Protein AF-A0A8A1LX92-F1 (afdb_monomer_lite)

pLDDT: mean 89.5, std 10.63, range [48.09, 97.5]

Foldseek 3Di:
DQDPVNLVVLVVVLVVLVVVLVVCVVVVHDSCPCVVVNVVSVVVSVVSVVVVVVVVVVVVVVPDD

Radius of gyration: 16.58 Å; chains: 1; bounding box: 30×16×54 Å

Organism: Ajellomyces capsulatus (NCBI:txid5037)

Sequence (65 aa):
MSNPAQLFLLADHIKLSLLERQRAISLSIEPNSQDGEISRSLESLREGIESLDSRILRLEENDDP

Secondary structure (DSSP, 8-state):
---HHHHHHHHHHHHHHHHHHHHHHHTT---GGGHHHHHHHHHHHHHHHHHHHHHHHHHHHHS--

Structure (mmCIF, N/CA/C/O backbone):
data_AF-A0A8A1LX92-F1
#
_entry.id   AF-A0A8A1LX92-F1
#
loop_
_atom_site.group_PDB
_atom_site.id
_atom_site.type_symbol
_atom_site.label_atom_id
_atom_site.label_alt_id
_atom_site.label_comp_id
_atom_site.label_asym_id
_atom_site.label_entity_id
_atom_site.label_seq_id
_atom_site.pdbx_PDB_ins_code
_atom_site.Cartn_x
_atom_site.Cartn_y
_atom_site.Cartn_z
_atom_site.occupancy
_atom_site.B_iso_or_equiv
_atom_site.auth_seq_id
_atom_site.auth_comp_id
_atom_site.auth_asym_id
_atom_site.auth_atom_id
_atom_site.pdbx_PDB_model_num
ATOM 1 N N . MET A 1 1 ? 10.304 8.833 -8.966 1.00 48.09 1 MET A N 1
ATOM 2 C CA . MET A 1 1 ? 10.684 7.598 -9.683 1.00 48.09 1 MET A CA 1
ATOM 3 C C . MET A 1 1 ? 10.426 6.431 -8.751 1.00 48.09 1 MET A C 1
ATOM 5 O O . MET A 1 1 ? 11.196 6.243 -7.819 1.00 48.09 1 MET A O 1
ATOM 9 N N . SER A 1 2 ? 9.327 5.713 -8.947 1.00 62.38 2 SER A N 1
ATOM 10 C CA . SER A 1 2 ? 9.013 4.479 -8.224 1.00 62.38 2 SER A CA 1
ATOM 11 C C . SER A 1 2 ? 9.901 3.349 -8.760 1.00 62.38 2 SER A C 1
ATOM 13 O O . SER A 1 2 ? 9.756 2.902 -9.895 1.00 62.38 2 SER A O 1
ATOM 15 N N . ASN A 1 3 ? 10.885 2.915 -7.972 1.00 80.38 3 ASN A N 1
ATOM 16 C CA . ASN A 1 3 ? 11.656 1.701 -8.266 1.00 80.38 3 ASN A CA 1
ATOM 17 C C . ASN A 1 3 ? 10.806 0.474 -7.864 1.00 80.38 3 ASN A C 1
ATOM 19 O O . ASN A 1 3 ? 10.184 0.536 -6.803 1.00 80.38 3 ASN A O 1
ATOM 23 N N . PRO A 1 4 ? 10.789 -0.639 -8.628 1.00 87.50 4 PRO A N 1
ATOM 24 C CA . PRO A 1 4 ? 10.087 -1.873 -8.255 1.00 87.50 4 PRO A CA 1
ATOM 25 C C . PRO A 1 4 ? 10.235 -2.294 -6.784 1.00 87.50 4 PRO A C 1
ATOM 27 O O . PRO A 1 4 ? 9.252 -2.675 -6.154 1.00 87.50 4 PRO A O 1
ATOM 30 N N . ALA A 1 5 ? 11.426 -2.146 -6.192 1.00 92.31 5 ALA A N 1
ATOM 31 C CA . ALA A 1 5 ? 11.655 -2.451 -4.776 1.00 92.31 5 ALA A CA 1
ATOM 32 C C . ALA A 1 5 ? 10.760 -1.629 -3.824 1.00 92.31 5 ALA A C 1
ATOM 34 O O . ALA A 1 5 ? 10.278 -2.145 -2.819 1.00 92.31 5 ALA A O 1
ATOM 35 N N . GLN A 1 6 ? 10.498 -0.362 -4.152 1.00 92.06 6 GLN A N 1
ATOM 36 C CA . GLN A 1 6 ? 9.621 0.505 -3.362 1.00 92.06 6 GLN A CA 1
ATOM 37 C C . GLN A 1 6 ? 8.153 0.085 -3.474 1.00 92.06 6 GLN A C 1
ATOM 39 O O . GLN A 1 6 ? 7.428 0.197 -2.491 1.00 92.06 6 GLN A O 1
ATOM 44 N N . LEU A 1 7 ? 7.721 -0.440 -4.628 1.00 94.94 7 LEU A N 1
ATOM 45 C CA . LEU A 1 7 ? 6.357 -0.954 -4.784 1.00 94.94 7 LEU A CA 1
ATOM 46 C C . LEU A 1 7 ? 6.131 -2.221 -3.963 1.00 94.94 7 LEU A C 1
ATOM 48 O O . LEU A 1 7 ? 5.062 -2.371 -3.381 1.00 94.94 7 LEU A O 1
ATOM 52 N N . PHE A 1 8 ? 7.134 -3.097 -3.851 1.00 95.50 8 PHE A N 1
ATOM 53 C CA . PHE A 1 8 ? 7.047 -4.258 -2.961 1.00 95.50 8 PHE A CA 1
ATOM 54 C C . PHE A 1 8 ? 6.921 -3.845 -1.493 1.00 95.50 8 PHE A C 1
ATOM 56 O O . PHE A 1 8 ? 6.042 -4.345 -0.795 1.00 95.50 8 PHE A O 1
ATOM 63 N N . LEU A 1 9 ? 7.735 -2.885 -1.042 1.00 96.56 9 LEU A N 1
ATOM 64 C CA . LEU A 1 9 ? 7.636 -2.351 0.320 1.00 96.56 9 LEU A CA 1
ATOM 65 C C . LEU A 1 9 ? 6.274 -1.695 0.578 1.00 96.56 9 LEU A C 1
ATOM 67 O O . LEU A 1 9 ? 5.680 -1.900 1.634 1.00 96.56 9 LEU A O 1
ATOM 71 N N . LEU A 1 10 ? 5.758 -0.944 -0.397 1.00 96.00 10 LEU A N 1
ATOM 72 C CA . LEU A 1 10 ? 4.438 -0.327 -0.311 1.00 96.00 10 LEU A CA 1
ATOM 73 C C . LEU A 1 10 ? 3.323 -1.380 -0.258 1.00 96.00 10 LEU A C 1
ATOM 75 O O . LEU A 1 10 ? 2.401 -1.257 0.544 1.00 96.00 10 LEU A O 1
ATOM 79 N N . ALA A 1 11 ? 3.423 -2.440 -1.061 1.00 96.50 11 ALA A N 1
ATOM 80 C CA . ALA A 1 11 ? 2.478 -3.549 -1.039 1.00 96.50 11 ALA A CA 1
ATOM 81 C C . ALA A 1 11 ? 2.476 -4.270 0.318 1.00 96.50 11 ALA A C 1
ATOM 83 O O . ALA A 1 11 ? 1.409 -4.617 0.826 1.00 96.50 11 ALA A O 1
ATOM 84 N N . ASP A 1 12 ? 3.643 -4.470 0.929 1.00 97.25 12 ASP A N 1
ATOM 85 C CA . ASP A 1 12 ? 3.735 -5.060 2.265 1.00 97.25 12 ASP A CA 1
ATOM 86 C C . ASP A 1 12 ? 3.176 -4.130 3.345 1.00 97.25 12 ASP A C 1
ATOM 88 O O . ASP A 1 12 ? 2.436 -4.592 4.214 1.00 97.25 12 ASP A O 1
ATOM 92 N N . HIS A 1 13 ? 3.429 -2.822 3.249 1.00 95.75 13 HIS A N 1
ATOM 93 C CA . HIS A 1 13 ? 2.811 -1.834 4.134 1.00 95.75 13 HIS A CA 1
ATOM 94 C C . HIS A 1 13 ? 1.279 -1.885 4.053 1.00 95.75 13 HIS A C 1
ATOM 96 O O . HIS A 1 13 ? 0.614 -2.019 5.077 1.00 95.75 13 HIS A O 1
ATOM 102 N N . ILE A 1 14 ? 0.715 -1.891 2.840 1.00 95.94 14 ILE A N 1
ATOM 103 C CA . ILE A 1 14 ? -0.737 -1.995 2.623 1.00 95.94 14 ILE A CA 1
ATOM 104 C C . ILE A 1 14 ? -1.296 -3.274 3.254 1.00 95.94 14 ILE A C 1
ATOM 106 O O . ILE A 1 14 ? -2.317 -3.220 3.941 1.00 95.94 14 ILE A O 1
ATOM 110 N N . LYS A 1 15 ? -0.634 -4.424 3.066 1.00 96.94 15 LYS A N 1
ATOM 111 C CA . LYS A 1 15 ? -1.063 -5.684 3.698 1.00 96.94 15 LYS A CA 1
ATOM 112 C C . LYS A 1 15 ? -1.096 -5.559 5.220 1.00 96.94 15 LYS A C 1
ATOM 114 O O . LYS A 1 15 ? -2.072 -5.990 5.832 1.00 96.94 15 LYS A O 1
ATOM 119 N N . LEU A 1 16 ? -0.057 -4.982 5.824 1.00 96.19 16 LEU A N 1
ATOM 120 C CA . LEU A 1 16 ? 0.017 -4.799 7.274 1.00 96.19 16 LEU A CA 1
ATOM 121 C C . LEU A 1 16 ? -1.097 -3.873 7.780 1.00 96.19 16 LEU A C 1
ATOM 123 O O . LEU A 1 16 ? -1.830 -4.273 8.683 1.00 96.19 16 LEU A O 1
ATOM 127 N N . SER A 1 17 ? -1.310 -2.715 7.149 1.00 94.56 17 SER A N 1
ATOM 128 C CA . SER A 1 17 ? -2.391 -1.789 7.525 1.00 94.56 17 SER A CA 1
ATOM 129 C C . SER A 1 17 ? -3.778 -2.436 7.409 1.00 94.56 17 SER A C 1
ATOM 131 O O . SER A 1 17 ? -4.631 -2.266 8.281 1.00 94.56 17 SER A O 1
ATOM 133 N N . LEU A 1 18 ? -4.015 -3.246 6.371 1.00 95.38 18 LEU A N 1
ATOM 134 C CA . LEU A 1 18 ? -5.274 -3.985 6.218 1.00 95.38 18 LEU A CA 1
ATOM 135 C C . LEU A 1 18 ? -5.470 -5.040 7.319 1.00 95.38 18 LEU A C 1
ATOM 137 O O . LEU A 1 18 ? -6.586 -5.205 7.819 1.00 95.38 18 LEU A O 1
ATOM 141 N N . LEU A 1 19 ? -4.406 -5.736 7.728 1.00 95.38 19 LEU A N 1
ATOM 142 C CA . LEU A 1 19 ? -4.456 -6.699 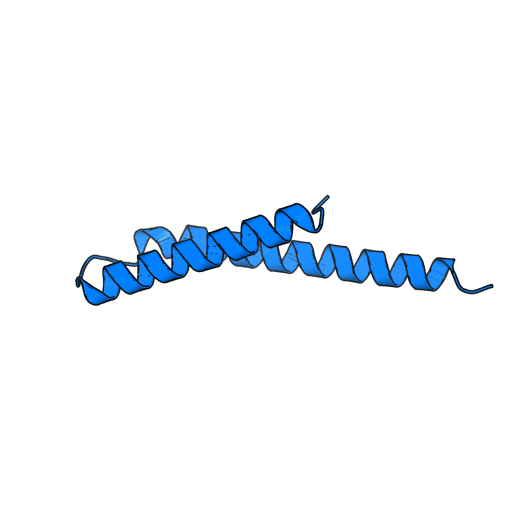8.834 1.00 95.38 19 LEU A CA 1
ATOM 143 C C . LEU A 1 19 ? -4.726 -6.015 10.179 1.00 95.38 19 LEU A C 1
ATOM 145 O O . LEU A 1 19 ? -5.502 -6.531 10.986 1.00 95.38 19 LEU A O 1
ATOM 149 N N . GLU A 1 20 ? -4.122 -4.855 10.424 1.00 93.06 20 GLU A N 1
ATOM 150 C CA . GLU A 1 20 ? -4.371 -4.056 11.627 1.00 93.06 20 GLU A CA 1
ATOM 151 C C . GLU A 1 20 ? -5.808 -3.543 11.676 1.00 93.06 20 GLU A C 1
ATOM 153 O O . GLU A 1 20 ? -6.479 -3.684 12.703 1.00 93.06 20 GLU A O 1
ATOM 158 N N . ARG A 1 21 ? -6.326 -3.053 10.546 1.00 93.06 21 ARG A N 1
ATOM 159 C CA . ARG A 1 21 ? -7.735 -2.674 10.404 1.00 93.06 21 ARG A CA 1
ATOM 160 C C . ARG A 1 21 ? -8.661 -3.850 10.706 1.00 93.06 21 ARG A C 1
ATOM 162 O O . ARG A 1 21 ? -9.605 -3.711 11.484 1.00 93.06 21 ARG A O 1
ATOM 169 N N . GLN A 1 22 ? -8.379 -5.025 10.142 1.00 93.31 22 GLN A N 1
ATOM 170 C CA . GLN A 1 22 ? -9.163 -6.233 10.406 1.00 93.31 22 GLN A CA 1
ATOM 171 C C . GLN A 1 22 ? -9.107 -6.634 11.885 1.00 93.31 22 GLN A C 1
ATOM 173 O O . GLN A 1 22 ? -10.125 -7.034 12.451 1.00 93.31 22 GLN A O 1
ATOM 178 N N . ARG A 1 23 ? -7.945 -6.497 12.535 1.00 94.06 23 ARG A N 1
ATOM 179 C CA . ARG A 1 23 ? -7.801 -6.725 13.978 1.00 94.06 23 ARG A CA 1
ATOM 180 C C . ARG A 1 23 ? -8.656 -5.747 14.786 1.00 94.06 23 ARG A C 1
ATOM 182 O O . ARG A 1 23 ? -9.328 -6.193 15.712 1.00 94.06 23 ARG A O 1
ATOM 189 N N . ALA A 1 24 ? -8.653 -4.456 14.450 1.00 93.00 24 ALA A N 1
ATOM 190 C CA . ALA A 1 24 ? -9.471 -3.451 15.131 1.00 93.00 24 ALA A CA 1
ATOM 191 C C . ALA A 1 24 ? -10.969 -3.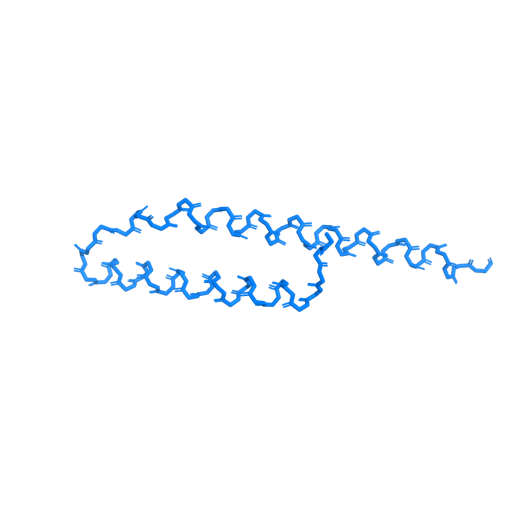780 15.029 1.00 93.00 24 ALA A C 1
ATOM 193 O O . ALA A 1 24 ? -11.656 -3.792 16.050 1.00 93.00 24 ALA A O 1
ATOM 194 N N . ILE A 1 25 ? -11.438 -4.172 13.835 1.00 92.44 25 ILE A N 1
ATOM 195 C CA . ILE A 1 25 ? -12.813 -4.652 13.610 1.00 92.44 25 ILE A CA 1
ATOM 196 C C . ILE A 1 25 ? -13.125 -5.850 14.516 1.00 92.44 25 ILE A C 1
ATOM 198 O O . ILE A 1 25 ? -14.128 -5.837 15.227 1.00 92.44 25 ILE A O 1
ATOM 202 N N . SER A 1 26 ? -12.252 -6.862 14.541 1.00 95.00 26 SER A N 1
ATOM 203 C CA . SER A 1 26 ? -12.439 -8.057 15.379 1.00 95.00 26 SER A CA 1
ATOM 204 C C . SER A 1 26 ? -12.473 -7.746 16.880 1.00 95.00 26 SER A C 1
ATOM 206 O O . SER A 1 26 ? -13.094 -8.483 17.641 1.00 95.00 26 SER A O 1
ATOM 208 N N . LEU A 1 27 ? -11.821 -6.664 17.312 1.00 94.94 27 LEU A N 1
ATOM 209 C CA . LEU A 1 27 ? -11.791 -6.204 18.703 1.00 94.94 27 LEU A CA 1
ATOM 210 C C . LEU A 1 27 ? -12.865 -5.149 19.023 1.00 94.94 27 LEU A C 1
ATOM 212 O O . LEU A 1 27 ? -12.896 -4.657 20.148 1.00 94.94 27 LEU A O 1
ATOM 216 N N . SER A 1 28 ? -13.745 -4.804 18.073 1.00 91.06 28 SER A N 1
ATOM 217 C CA . SER A 1 28 ? -14.734 -3.716 18.210 1.00 91.06 28 SER A CA 1
ATOM 218 C C . SER A 1 28 ? -14.111 -2.358 18.584 1.00 91.06 28 SER A C 1
ATOM 220 O O . SER A 1 28 ? -14.733 -1.543 19.263 1.00 91.06 28 SER A O 1
ATOM 222 N N . ILE A 1 29 ? -12.871 -2.119 18.144 1.00 90.19 29 ILE A N 1
ATOM 223 C CA . ILE A 1 29 ? -12.164 -0.836 18.249 1.00 90.19 29 ILE A CA 1
ATOM 224 C C . ILE A 1 29 ? -12.441 -0.046 16.967 1.00 90.19 29 ILE A C 1
ATOM 226 O O . ILE A 1 29 ? -12.566 -0.644 15.899 1.00 90.19 29 ILE A O 1
ATOM 230 N N . GLU A 1 30 ? -12.526 1.284 17.051 1.00 87.50 30 GLU A N 1
ATOM 231 C CA . GLU A 1 30 ? -12.744 2.145 15.884 1.00 87.50 30 GLU A CA 1
ATOM 232 C C . GLU A 1 30 ? -11.666 1.905 14.800 1.00 87.50 30 GLU A C 1
ATOM 234 O O . GLU A 1 30 ? -10.494 2.222 15.019 1.00 87.50 30 GLU A O 1
ATOM 239 N N . PRO A 1 31 ? -12.029 1.345 13.628 1.00 80.06 31 PRO A N 1
ATOM 240 C CA . PRO A 1 31 ? -11.054 0.903 12.630 1.00 80.06 31 PRO A CA 1
ATOM 241 C C . PRO A 1 31 ? -10.686 2.001 11.621 1.00 80.06 31 PRO A C 1
ATOM 243 O O . PRO A 1 31 ? -9.743 1.846 10.852 1.00 80.06 31 PRO A O 1
ATOM 246 N N . ASN A 1 32 ? -11.421 3.115 11.624 1.00 77.19 32 ASN A N 1
ATOM 247 C CA . ASN A 1 32 ? -11.383 4.122 10.561 1.00 77.19 32 ASN A CA 1
ATOM 248 C C . ASN A 1 32 ? -10.175 5.069 10.655 1.00 77.19 32 ASN A C 1
ATOM 250 O O . ASN A 1 32 ? -9.953 5.872 9.750 1.00 77.19 32 ASN A O 1
ATOM 254 N N . SER A 1 33 ? -9.381 4.988 11.728 1.00 74.56 33 SER A N 1
ATOM 255 C CA . SER A 1 33 ? -8.212 5.854 11.933 1.00 74.56 33 SER A CA 1
ATOM 256 C C . SER A 1 33 ? -7.125 5.660 10.867 1.00 74.56 33 SER A C 1
ATOM 258 O O . SER A 1 33 ? -6.372 6.595 10.599 1.00 74.56 33 SER A O 1
ATOM 260 N N . GLN A 1 34 ? -7.075 4.491 10.214 1.00 79.38 34 GLN A N 1
ATOM 261 C CA . GLN A 1 34 ? -6.095 4.171 9.167 1.00 79.38 34 GLN A CA 1
ATOM 262 C C . GLN A 1 34 ? -6.647 4.250 7.733 1.00 79.38 34 GLN A C 1
ATOM 264 O O . GLN A 1 34 ? -5.874 4.164 6.779 1.00 79.38 34 GLN A O 1
ATOM 269 N N . ASP A 1 35 ? -7.952 4.456 7.533 1.00 87.75 35 ASP A N 1
ATOM 270 C CA . ASP A 1 35 ? -8.564 4.366 6.194 1.00 87.75 35 ASP A CA 1
ATOM 271 C C . ASP A 1 35 ? -7.995 5.420 5.220 1.00 87.75 35 ASP A C 1
ATOM 273 O O . ASP A 1 35 ? -7.810 5.148 4.030 1.00 87.75 35 ASP A O 1
ATOM 277 N N . GLY A 1 36 ? -7.626 6.602 5.727 1.00 90.50 36 GLY A N 1
ATOM 278 C CA . GLY A 1 36 ? -6.964 7.642 4.933 1.00 90.50 36 GLY A CA 1
ATOM 279 C C . GLY A 1 36 ? -5.527 7.291 4.519 1.00 90.50 36 GLY A C 1
ATOM 280 O O . GLY A 1 36 ? -5.130 7.587 3.394 1.00 90.50 36 GLY A O 1
ATOM 281 N N . GLU A 1 37 ? -4.755 6.647 5.399 1.00 90.56 37 GLU A N 1
ATOM 282 C CA . GLU A 1 37 ? -3.399 6.145 5.105 1.00 90.56 37 GLU A CA 1
ATOM 283 C C . GLU A 1 37 ? -3.440 5.025 4.059 1.00 90.56 37 GLU A C 1
ATOM 285 O O . GLU A 1 37 ? -2.677 5.046 3.088 1.00 90.56 37 GLU A O 1
ATOM 290 N N . ILE A 1 38 ? -4.374 4.082 4.221 1.00 93.19 38 ILE A N 1
ATOM 291 C CA . ILE A 1 38 ? -4.588 2.968 3.291 1.00 93.19 38 ILE A CA 1
ATOM 292 C C . ILE A 1 38 ? -4.967 3.507 1.910 1.00 93.19 38 ILE A C 1
ATOM 294 O O . ILE A 1 38 ? -4.370 3.102 0.913 1.00 93.19 38 ILE A O 1
ATOM 298 N N . SER A 1 39 ? -5.897 4.465 1.848 1.00 95.44 39 SER A N 1
ATOM 299 C CA . SER A 1 39 ? -6.330 5.075 0.584 1.00 95.44 39 SER A CA 1
ATOM 300 C C . SER A 1 39 ? -5.168 5.747 -0.154 1.00 95.44 39 SER A C 1
ATOM 302 O O . SER A 1 39 ? -4.976 5.501 -1.342 1.00 95.44 39 SER A O 1
ATOM 304 N N . ARG A 1 40 ? -4.341 6.535 0.550 1.00 95.81 40 ARG A N 1
ATOM 305 C CA . ARG A 1 40 ? -3.140 7.160 -0.036 1.00 95.81 40 ARG A CA 1
ATOM 306 C C . ARG A 1 40 ? -2.112 6.128 -0.497 1.00 95.81 40 ARG A C 1
ATOM 308 O O . ARG A 1 40 ? -1.532 6.284 -1.563 1.00 95.81 40 ARG A O 1
ATOM 315 N N . SER A 1 41 ? -1.900 5.070 0.283 1.00 95.62 41 SER A N 1
ATOM 316 C CA . SER A 1 41 ? -0.939 4.017 -0.063 1.00 95.62 41 SER A CA 1
ATOM 317 C C . SER A 1 41 ? -1.370 3.248 -1.315 1.00 95.62 41 SER A C 1
ATOM 319 O O . SER A 1 41 ? -0.540 2.963 -2.175 1.00 95.62 41 SER A O 1
ATOM 321 N N . LEU A 1 42 ? -2.666 2.943 -1.446 1.00 96.88 42 LEU A N 1
ATOM 322 C CA . LEU A 1 42 ? -3.238 2.306 -2.637 1.00 96.88 42 LEU A CA 1
ATOM 323 C C . LEU A 1 42 ? -3.129 3.201 -3.875 1.00 96.88 42 LEU A C 1
ATOM 325 O O . LEU A 1 42 ? -2.797 2.710 -4.952 1.00 96.88 42 LEU A O 1
ATOM 329 N N . GLU A 1 43 ? -3.364 4.503 -3.712 1.00 97.50 43 GLU A N 1
ATOM 330 C CA . GLU A 1 43 ? -3.168 5.500 -4.767 1.00 97.50 43 GLU A CA 1
ATOM 331 C C . GLU A 1 43 ? -1.714 5.507 -5.255 1.00 97.50 43 GLU A C 1
ATOM 333 O O . GLU A 1 43 ? -1.456 5.289 -6.437 1.00 97.50 43 GLU A O 1
ATOM 338 N N . SER A 1 44 ? -0.757 5.640 -4.332 1.00 95.94 44 SER A N 1
ATOM 339 C CA . SER A 1 44 ? 0.673 5.618 -4.658 1.00 95.94 44 SER A CA 1
ATOM 340 C C . SER A 1 44 ? 1.116 4.303 -5.306 1.00 95.94 44 SER A C 1
ATOM 342 O O . SER A 1 44 ? 2.004 4.303 -6.159 1.00 95.94 44 SER A O 1
ATOM 344 N N . LEU A 1 45 ? 0.508 3.173 -4.926 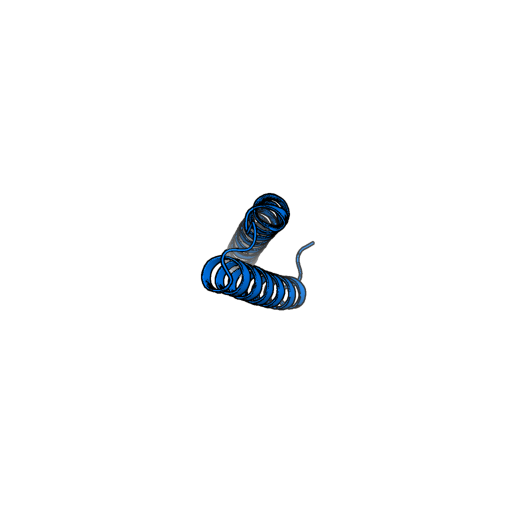1.00 96.31 45 LEU A N 1
ATOM 345 C CA . LEU A 1 45 ? 0.787 1.884 -5.554 1.00 96.31 45 LEU A CA 1
ATOM 346 C C . LEU A 1 45 ? 0.289 1.867 -7.002 1.00 96.31 45 LEU A C 1
ATOM 348 O O . LEU A 1 45 ? 1.026 1.418 -7.879 1.00 96.31 45 LEU A O 1
ATOM 352 N N . ARG A 1 46 ? -0.921 2.382 -7.257 1.00 97.12 46 ARG A N 1
ATOM 353 C CA . ARG A 1 46 ? -1.488 2.468 -8.608 1.00 97.12 46 ARG A CA 1
ATOM 354 C C . ARG A 1 46 ? -0.634 3.348 -9.517 1.00 97.12 46 ARG A C 1
ATOM 356 O O . ARG A 1 46 ? -0.192 2.870 -10.557 1.00 97.12 46 ARG A O 1
ATOM 363 N N . GLU A 1 47 ? -0.339 4.577 -9.096 1.00 96.94 47 GLU A N 1
ATOM 364 C CA . GLU A 1 47 ? 0.530 5.497 -9.848 1.00 96.94 47 GLU A CA 1
ATOM 365 C C . GLU A 1 47 ? 1.906 4.867 -10.123 1.00 96.94 47 GLU A C 1
ATOM 367 O O . GLU A 1 47 ? 2.487 5.001 -11.203 1.00 96.94 47 GLU A O 1
ATOM 372 N N . GLY A 1 48 ? 2.427 4.134 -9.136 1.00 95.19 48 GLY A N 1
ATOM 373 C CA . GLY A 1 48 ? 3.683 3.414 -9.239 1.00 95.19 48 GLY A CA 1
ATOM 374 C C . GLY A 1 48 ? 3.687 2.328 -10.317 1.00 95.19 48 GLY A C 1
ATOM 375 O O . GLY A 1 48 ? 4.675 2.221 -11.047 1.00 95.19 48 GLY A O 1
ATOM 376 N N . ILE A 1 49 ? 2.600 1.558 -10.424 1.00 95.81 49 ILE A N 1
ATOM 377 C CA . ILE A 1 49 ? 2.403 0.521 -11.449 1.00 95.81 49 ILE A CA 1
ATOM 378 C C . ILE A 1 49 ? 2.223 1.161 -12.829 1.00 95.81 49 ILE A C 1
ATOM 380 O O . ILE A 1 49 ? 2.946 0.800 -13.752 1.00 95.81 49 ILE A O 1
ATOM 384 N N . GLU A 1 50 ? 1.365 2.177 -12.959 1.00 96.00 50 GLU A N 1
ATOM 385 C CA . GLU A 1 50 ? 1.141 2.890 -14.229 1.00 96.00 50 GLU A CA 1
ATOM 386 C C . GLU A 1 50 ? 2.444 3.499 -14.784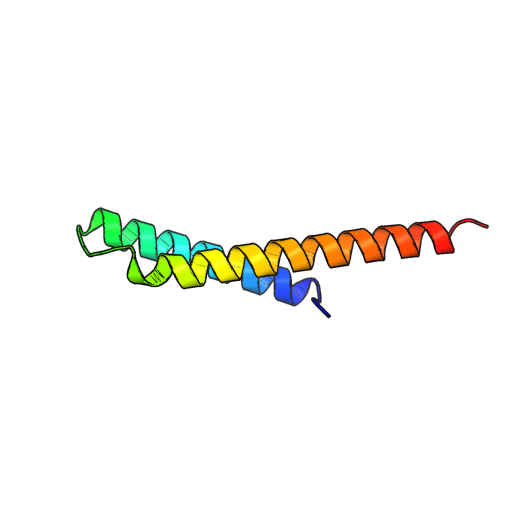 1.00 96.00 50 GLU A C 1
ATOM 388 O O . GLU A 1 50 ? 2.723 3.448 -15.988 1.00 96.00 50 GLU A O 1
ATOM 393 N N . SER A 1 51 ? 3.295 4.034 -13.900 1.00 93.25 51 SER A N 1
ATOM 394 C CA . SER A 1 51 ? 4.622 4.527 -14.276 1.00 93.25 51 SER A CA 1
ATOM 395 C C . SER A 1 51 ? 5.571 3.414 -14.734 1.00 93.25 51 SER A C 1
ATOM 397 O O . SER A 1 51 ? 6.464 3.699 -15.538 1.00 93.25 51 SER A O 1
ATOM 399 N N . LEU A 1 52 ? 5.454 2.193 -14.202 1.00 92.50 52 LEU A N 1
ATOM 400 C CA . LEU A 1 52 ? 6.261 1.055 -14.648 1.00 92.50 52 LEU A CA 1
ATOM 401 C C . LEU A 1 52 ? 5.783 0.545 -16.001 1.00 92.50 52 LEU A C 1
ATOM 403 O O . LEU A 1 52 ? 6.619 0.383 -16.886 1.00 92.50 52 LEU A O 1
ATOM 407 N N . ASP A 1 53 ? 4.475 0.392 -16.189 1.00 93.19 53 ASP A N 1
ATOM 408 C CA . ASP A 1 53 ? 3.888 -0.033 -17.463 1.00 93.19 53 ASP A CA 1
ATOM 409 C C . ASP A 1 53 ? 4.265 0.939 -18.586 1.00 93.19 53 ASP A C 1
ATOM 411 O O . ASP A 1 53 ? 4.772 0.532 -19.630 1.00 93.19 53 ASP A O 1
ATOM 415 N N . SER A 1 54 ? 4.158 2.247 -18.329 1.00 92.81 54 SER A N 1
ATOM 416 C CA . SER A 1 54 ? 4.587 3.287 -19.276 1.00 92.81 54 SER A CA 1
ATOM 4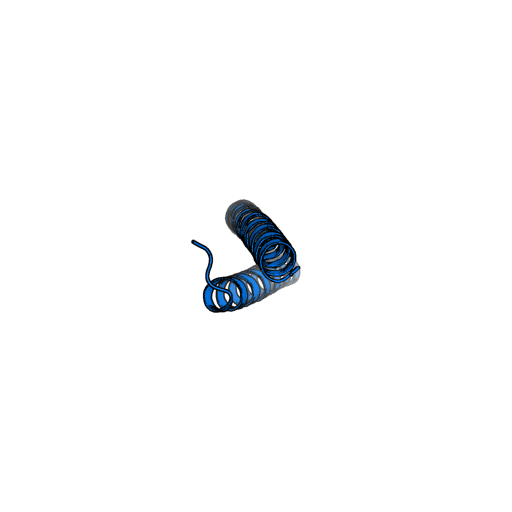17 C C . SER A 1 54 ? 6.072 3.194 -19.630 1.00 92.81 54 SER A C 1
ATOM 419 O O . SER A 1 54 ? 6.482 3.544 -20.736 1.00 92.81 54 SER A O 1
ATOM 421 N N . ARG A 1 55 ? 6.912 2.767 -18.682 1.00 91.38 55 ARG A N 1
ATOM 422 C CA . ARG A 1 55 ? 8.350 2.608 -18.905 1.00 91.38 55 ARG A CA 1
ATOM 423 C C . ARG A 1 55 ? 8.655 1.329 -19.683 1.00 91.38 55 ARG A C 1
ATOM 425 O O . ARG A 1 55 ? 9.549 1.377 -20.520 1.00 91.38 55 ARG A O 1
ATOM 432 N N . ILE A 1 56 ? 7.938 0.238 -19.414 1.00 91.38 56 ILE A N 1
ATOM 433 C CA . ILE A 1 56 ? 8.044 -1.027 -20.156 1.00 91.38 56 ILE A CA 1
ATOM 434 C C . ILE A 1 56 ? 7.662 -0.795 -21.618 1.00 91.38 56 ILE A C 1
ATOM 436 O O . ILE A 1 56 ? 8.481 -1.072 -22.484 1.00 91.38 56 ILE A O 1
ATOM 440 N N . LEU A 1 57 ? 6.511 -0.166 -21.877 1.00 92.62 57 LEU A N 1
ATOM 441 C CA . LEU A 1 57 ? 6.065 0.174 -23.234 1.00 92.62 57 LEU A CA 1
ATOM 442 C C . LEU A 1 57 ? 7.113 0.991 -23.997 1.00 92.62 57 LEU A C 1
ATOM 444 O O . LEU A 1 57 ? 7.452 0.667 -25.127 1.00 92.62 57 LEU A O 1
ATOM 448 N N . ARG A 1 58 ? 7.695 2.015 -23.358 1.00 89.94 58 ARG A N 1
ATOM 449 C CA . ARG A 1 58 ? 8.773 2.799 -23.979 1.00 89.94 58 ARG A CA 1
ATOM 450 C C . ARG A 1 58 ? 10.011 1.959 -24.274 1.00 89.94 58 ARG A C 1
ATOM 452 O O . ARG A 1 58 ? 10.669 2.214 -25.269 1.00 89.94 58 ARG A O 1
ATOM 459 N N . LEU A 1 59 ? 10.385 1.027 -23.401 1.00 90.12 59 LEU A N 1
ATOM 460 C CA . LEU A 1 59 ? 11.532 0.149 -23.649 1.00 90.12 59 LEU A CA 1
ATOM 461 C C . LEU A 1 59 ? 11.265 -0.763 -24.852 1.00 90.12 59 LEU A C 1
ATOM 463 O O . LEU A 1 59 ? 12.124 -0.854 -25.717 1.00 90.12 59 LEU A O 1
ATOM 467 N N . GLU A 1 60 ? 10.065 -1.338 -24.947 1.00 90.19 60 GLU A N 1
ATOM 468 C CA . GLU A 1 60 ? 9.647 -2.175 -26.079 1.00 90.19 60 GLU A CA 1
ATOM 469 C C . GLU A 1 60 ? 9.618 -1.391 -27.403 1.00 90.19 60 GLU A C 1
ATOM 471 O O . GLU A 1 60 ? 10.140 -1.872 -28.401 1.00 90.19 60 GLU A O 1
ATOM 476 N N . GLU A 1 61 ? 9.106 -0.154 -27.407 1.00 87.75 61 GLU A N 1
ATOM 477 C CA . GLU A 1 61 ? 9.111 0.725 -28.592 1.00 87.75 61 GLU A CA 1
ATOM 478 C C . GLU A 1 61 ? 10.525 1.131 -29.050 1.00 87.75 61 GLU A C 1
ATOM 480 O O . GLU A 1 61 ? 10.729 1.413 -30.227 1.00 87.75 61 GLU A O 1
ATOM 485 N N . ASN A 1 62 ? 11.499 1.209 -28.135 1.00 77.94 62 ASN A N 1
ATOM 486 C CA . ASN A 1 62 ? 12.886 1.562 -28.470 1.00 77.94 62 ASN A CA 1
ATOM 487 C C . ASN A 1 62 ? 13.742 0.343 -28.871 1.00 77.94 62 ASN A C 1
ATOM 489 O O . ASN A 1 62 ? 14.840 0.544 -29.388 1.00 77.94 62 ASN A O 1
ATOM 493 N N . ASP A 1 63 ? 13.263 -0.881 -28.626 1.00 69.06 63 ASP A N 1
ATOM 494 C CA . ASP A 1 63 ? 13.912 -2.141 -29.020 1.00 69.06 63 ASP A CA 1
ATOM 495 C C . ASP A 1 63 ? 13.405 -2.674 -30.385 1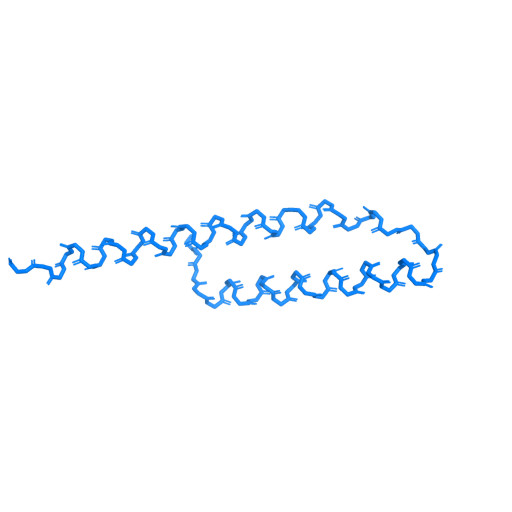.00 69.06 63 ASP A C 1
ATOM 497 O O . ASP A 1 63 ? 13.886 -3.711 -30.852 1.00 69.06 63 ASP A O 1
ATOM 501 N N . ASP A 1 64 ? 12.477 -1.970 -31.051 1.00 53.66 64 ASP A N 1
ATOM 502 C CA . ASP A 1 64 ? 12.036 -2.264 -32.426 1.00 53.66 64 ASP A CA 1
ATOM 503 C C . ASP A 1 64 ? 13.081 -1.732 -33.452 1.00 53.66 64 ASP A C 1
ATOM 505 O O . ASP A 1 64 ? 13.411 -0.541 -33.413 1.00 53.66 64 ASP A O 1
ATOM 509 N N . PRO A 1 65 ? 13.656 -2.582 -34.337 1.00 56.91 65 PRO A N 1
ATOM 510 C CA . PRO A 1 65 ? 14.756 -2.229 -35.250 1.00 56.91 65 PRO A CA 1
ATOM 511 C C . PRO A 1 65 ? 14.381 -1.350 -36.455 1.00 56.91 65 PRO A C 1
ATOM 513 O O . PRO A 1 65 ? 13.239 -1.446 -36.962 1.00 56.91 65 PRO A O 1
#

=== Feature glossary ===
The record interleaves many kinds of information about one protein. Here is each kind framed as the question it answers.

Q: Are the domains correctly placed relative to each other?
A: Predicted aligned error is AlphaFold's pairwise confidence. Unlike pLDDT (per-residue), PAE is per-residue-pair and captures whether two parts of the structure are correctly placed relative to each other. Units are ångströms of expected positional error.

Q: Which residues are in helices, strands, or loops?
A: Eight-state secondary structure (DSSP): H is the canonical α-helix, G the tighter 3₁₀-helix, I the wider π-helix; E/B are β-structure, T and S are turns and bends, and '-' is everything else. DSSP derives these from the pattern of main-chain N–H···O=C hydrogen bonds, not from the sequence.

Q: What if only a Cα trace is available?
A: P-SEA three-state annotation labels each residue as helix, strand, or coil based purely on the geometry of the Cα trace. It serves as a fallback when the full backbone (and thus DSSP) is unavailable.

Q: What are the backbone torsion angles?
A: φ (phi) and ψ (psi) are the two rotatable backbone dihedrals per residue: φ is the C(i-1)–N–Cα–C torsion, ψ is the N–Cα–C–N(i+1) torsion, both in degrees on (−180°, 180°]. α-helical residues cluster near (−60°, −45°); β-strand residues near (−120°, +130°). A Ramachandran plot is simply a scatter of (φ, ψ) for every residue.

Q: What known structures does this most resemble?
A: Structural nearest neighbors (via Foldseek easy-search vs the PDB). Reported per hit: target PDB id, E-value, and alignment TM-score. A TM-score above ~0.5 is the conventional threshold for 'same fold'.

Q: What family and function is it annotated with?
A: Database cross-references. InterPro integrates a dozen domain/family signature databases into unified entries with residue-range hits. GO terms attach function/process/location labels with evidence codes. CATH codes position the fold in a four-level structural taxonomy. Organism is the NCBI-taxonomy species name.

Q: Which residues are buried vs exposed?
A: Solvent accessibility: the surface area of each residue that a 1.4 Å water probe can touch, in Å². When only backbone atoms are present the absolute values are lower than full-atom SASA (side chains contribute most of the area) and are flagged as backbone-only.

Q: What do the diagnostic plots show?
A: Three diagnostic plots accompany the record. The Cα contact map visualizes the tertiary structure as a 2D adjacency matrix (8 Å cutoff, sequence-local contacts suppressed). The Ramachandran plot shows the distribution of backbone (φ, ψ) torsions, with points in the α and β basins reflecting secondary structure content. The PAE plot shows AlphaFold's inter-residue confidence as a color matrix.

Q: What is the amino-acid chain?
A: The amino-acid sequence is the protein's primary structure: the linear order of residues from the N-terminus to the C-terminus, written in one-letter code. Everything else here — the 3D coordinates, the secondary structure, the domain annotations — is ultimately a consequence of this string.

Q: What do the rendered images show?
A: The six renders are orthographic views along the three Cartesian axes in both directions. Representation (cartoon, sticks, or surface) and color scheme (sequence-rainbow or by-chain) vary across proteins so the training set covers all the common visualization conventions.

Q: Where is each backbone atom in 3D?
A: The mmCIF table is the protein's shape written out atom by atom. For each backbone N, Cα, C, and carbonyl O, it records an (x, y, z) coordinate triple in Å plus the residue type, chain letter, and residue number.

Q: How mobile is each atom in the crystal?
A: For experimental (PDB) structures, the B-factor (temperature factor) quantifies the positional spread of each atom in the crystal — a combination of thermal vibration and static disorder — in units of Å². High B-factors mark flexible loops or poorly resolved regions; low B-factors mark the rigid, well-ordered core.

Q: How big and how compact is the whole molecule?
A: Three whole-structure scalars: the radius of gyration (RMS distance of Cα from centroid, in Å), the count of Cα–Cα contacts (pairs closer than 8 Å and separated by more than four residues in sequence — i.e. tertiary, not local, contacts), and the bounding-box dimensions. Together they distinguish compact globular folds from extended fibres or disordered chains.

Q: What does the local fold look like, residue by residue?
A: A 3Di character summarizes, for each residue, the relative orientation of the Cα frame of its nearest spatial neighbor. Because it encodes fold topology rather than chemistry, 3Di alignments detect remote structural similarity that sequence alignment misses.

Q: How confident is the AlphaFold model at each residue?
A: For AlphaFold models, the B-factor field carries pLDDT — the model's own estimate of local accuracy on a 0–100 scale. Regions with pLDDT<50 should be treated as essentially unmodeled; they often correspond to intrinsically disordered segments.